Protein AF-A0A1T8SJC1-F1 (afdb_monomer)

Organism: NCBI:txid1962118

Foldseek 3Di:
DKDKDKDKDKDWDQPVPDDVVVVVVVLVVVVVVVQVVQVVVVWGWDDKDFPFFDDLVVDDPCCCVPPVVHRSVRTTITMMMTMIIHDPDPPDD

Solvent-accessible surface area (backbone atoms only — not comparable to full-atom values): 5473 Å² total; per-residue (Å²): 129,76,53,72,47,82,47,74,51,72,48,78,38,51,60,92,80,63,49,78,68,53,52,57,50,47,57,50,52,52,51,52,49,50,43,50,57,22,47,76,72,70,27,43,63,77,43,76,43,82,71,47,70,52,65,48,85,77,55,56,72,62,50,24,66,72,72,65,70,45,67,49,82,55,34,46,32,41,29,36,41,33,35,22,35,36,81,87,74,77,76,85,127

Mean predicted aligned error: 5.64 Å

Secondary structure (DSSP, 8-state):
---EEEEEEEEEEETTT--HHHHHHHHHHHHHHHHHHHHHTT-EEEEEEEEEEEPGGGS-HHHIIIIISS-GGGEEEEEEEEEEE--------

Radius of gyration: 16.54 Å; Cα contacts (8 Å, |Δi|>4): 128; chains: 1; bounding box: 38×24×53 Å

Structure (mmCIF, N/CA/C/O backbone):
data_AF-A0A1T8SJC1-F1
#
_entry.id   AF-A0A1T8SJC1-F1
#
loop_
_atom_site.group_PDB
_atom_site.id
_atom_site.type_symbol
_atom_site.label_atom_id
_atom_site.label_alt_id
_atom_site.label_comp_id
_atom_site.label_asym_id
_atom_site.label_entity_id
_atom_site.label_seq_id
_atom_site.pdbx_PDB_ins_code
_atom_site.Cartn_x
_atom_site.Cartn_y
_atom_site.Cartn_z
_atom_site.occupancy
_atom_site.B_iso_or_equiv
_atom_site.auth_seq_id
_atom_site.auth_comp_id
_atom_site.auth_asym_id
_atom_site.auth_atom_id
_atom_site.pdbx_PDB_model_num
ATOM 1 N N . MET A 1 1 ? 23.211 -0.281 -19.314 1.00 56.41 1 MET A N 1
ATOM 2 C CA . MET A 1 1 ? 22.701 -0.932 -18.088 1.00 56.41 1 MET A CA 1
ATOM 3 C C . MET A 1 1 ? 21.190 -0.979 -18.192 1.00 56.41 1 MET A C 1
ATOM 5 O O . MET A 1 1 ? 20.620 0.023 -18.610 1.00 56.41 1 MET A O 1
ATOM 9 N N . ALA A 1 2 ? 20.561 -2.119 -17.896 1.00 72.62 2 ALA A N 1
ATOM 10 C CA . ALA A 1 2 ? 19.108 -2.165 -17.760 1.00 72.62 2 ALA A CA 1
ATOM 11 C C . ALA A 1 2 ? 18.730 -1.269 -16.574 1.00 72.62 2 ALA A C 1
ATOM 13 O O . ALA A 1 2 ? 19.303 -1.410 -15.495 1.00 72.62 2 ALA A O 1
ATOM 14 N N . TYR A 1 3 ? 17.876 -0.277 -16.811 1.00 86.69 3 TYR A N 1
ATOM 15 C CA . TYR A 1 3 ? 17.397 0.596 -15.746 1.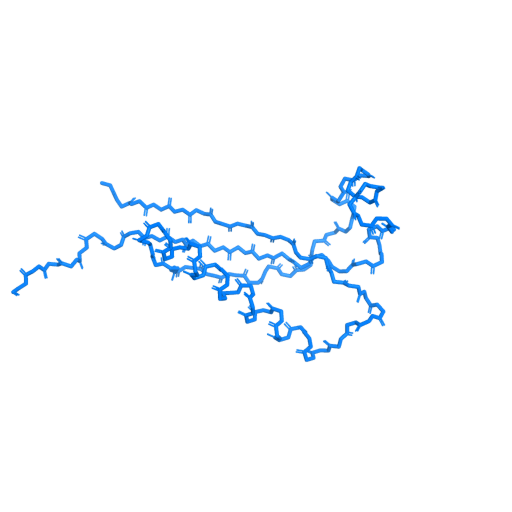00 86.69 3 TYR A CA 1
ATOM 16 C C . TYR A 1 3 ? 16.273 -0.127 -15.008 1.00 86.69 3 TYR A C 1
ATOM 18 O O . TYR A 1 3 ? 15.331 -0.595 -15.651 1.00 86.69 3 TYR A O 1
ATOM 26 N N . THR A 1 4 ? 16.407 -0.226 -13.688 1.00 92.75 4 THR A N 1
ATOM 27 C CA . THR A 1 4 ? 15.445 -0.866 -12.790 1.00 92.75 4 THR A CA 1
ATOM 28 C C . THR A 1 4 ? 15.016 0.143 -11.7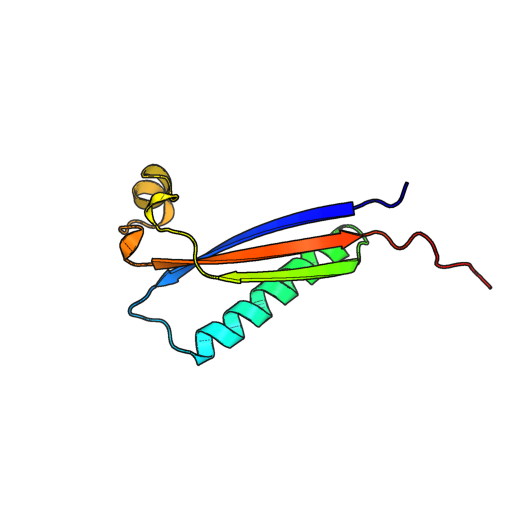38 1.00 92.75 4 THR A C 1
ATOM 30 O O . THR A 1 4 ? 15.858 0.861 -11.192 1.00 92.75 4 THR A O 1
ATOM 33 N N . ARG A 1 5 ? 13.718 0.178 -11.448 1.00 95.00 5 ARG A N 1
ATOM 34 C CA . ARG A 1 5 ? 13.109 1.020 -10.424 1.00 95.00 5 ARG A CA 1
ATOM 35 C C . ARG A 1 5 ? 12.288 0.156 -9.475 1.00 95.00 5 ARG A C 1
ATOM 37 O O . ARG A 1 5 ? 11.362 -0.531 -9.900 1.00 95.00 5 ARG A O 1
ATOM 44 N N . GLU A 1 6 ? 12.624 0.223 -8.194 1.00 96.94 6 GLU A N 1
ATOM 45 C CA . GLU A 1 6 ? 11.822 -0.355 -7.117 1.00 96.94 6 GLU A CA 1
ATOM 46 C C . GLU A 1 6 ? 10.766 0.656 -6.665 1.00 96.94 6 GLU A C 1
ATOM 48 O O . GLU A 1 6 ? 11.030 1.857 -6.547 1.00 96.94 6 GLU A O 1
ATOM 53 N N . MET A 1 7 ? 9.558 0.167 -6.418 1.00 97.38 7 MET A N 1
ATOM 54 C CA . MET A 1 7 ? 8.416 0.957 -5.980 1.00 97.38 7 MET A CA 1
ATOM 55 C C . MET A 1 7 ? 7.799 0.304 -4.749 1.00 97.38 7 MET A C 1
ATOM 57 O O . MET A 1 7 ? 7.678 -0.920 -4.661 1.00 97.38 7 MET A O 1
ATOM 61 N N . LYS A 1 8 ? 7.388 1.137 -3.796 1.00 96.62 8 LYS A N 1
ATOM 62 C CA . LYS A 1 8 ? 6.730 0.720 -2.560 1.00 96.62 8 LYS A CA 1
ATOM 63 C C . LYS A 1 8 ? 5.626 1.708 -2.230 1.00 96.62 8 LYS A C 1
ATOM 65 O O . LYS A 1 8 ? 5.839 2.916 -2.306 1.00 96.62 8 LYS A O 1
ATOM 70 N N . THR A 1 9 ? 4.475 1.195 -1.814 1.00 95.38 9 THR A N 1
ATOM 71 C CA . THR A 1 9 ? 3.413 2.016 -1.235 1.00 95.38 9 THR A CA 1
ATOM 72 C C . THR A 1 9 ? 2.753 1.307 -0.063 1.00 95.38 9 THR A C 1
ATOM 74 O O . THR A 1 9 ? 2.812 0.081 0.057 1.00 95.38 9 THR A O 1
ATOM 77 N N . VAL A 1 10 ? 2.131 2.097 0.803 1.00 94.25 10 VAL A N 1
ATOM 78 C CA . VAL A 1 10 ? 1.317 1.621 1.917 1.00 94.25 10 VAL A CA 1
ATOM 79 C C . VAL A 1 10 ? -0.001 2.375 1.872 1.00 94.25 10 VAL A C 1
ATOM 81 O O . VAL A 1 10 ? -0.006 3.607 1.860 1.00 94.25 10 VAL A O 1
ATOM 84 N N . VAL A 1 11 ? -1.109 1.640 1.844 1.00 93.50 11 VAL A N 1
ATOM 85 C CA . VAL A 1 11 ? -2.455 2.211 1.790 1.00 93.50 11 VAL A CA 1
ATOM 86 C C . VAL A 1 11 ? -3.166 1.967 3.124 1.00 93.50 11 VAL A C 1
ATOM 88 O O . VAL A 1 11 ? -3.360 0.808 3.498 1.00 93.50 11 VAL A O 1
ATOM 91 N N . PRO A 1 12 ? -3.561 3.025 3.855 1.00 93.38 12 PRO A N 1
ATOM 92 C CA . PRO A 1 12 ? -4.375 2.882 5.054 1.00 93.38 12 PRO A CA 1
ATOM 93 C C . PRO A 1 12 ? -5.835 2.603 4.674 1.00 93.38 12 PRO A C 1
ATOM 95 O O . PRO A 1 12 ? -6.461 3.382 3.955 1.00 93.38 12 PRO A O 1
ATOM 98 N N . VAL A 1 13 ? -6.392 1.510 5.191 1.00 92.75 13 VAL A N 1
ATOM 99 C CA . VAL A 1 13 ? -7.774 1.073 4.948 1.00 92.75 13 VAL A CA 1
ATOM 100 C C . VAL A 1 13 ? -8.528 1.042 6.270 1.00 92.75 13 VAL A C 1
ATOM 102 O O . VAL A 1 13 ? -8.127 0.327 7.184 1.00 92.75 13 VAL A O 1
ATOM 105 N N . LEU A 1 14 ? -9.618 1.802 6.391 1.00 92.31 14 LEU A N 1
ATOM 106 C CA . LEU A 1 14 ? -10.427 1.826 7.614 1.00 92.31 14 LEU A CA 1
ATOM 107 C C . LEU A 1 14 ? -11.065 0.459 7.866 1.00 92.31 14 LEU A C 1
ATOM 109 O O . LEU A 1 14 ? -11.877 -0.009 7.068 1.00 92.31 14 LEU A O 1
ATOM 113 N N . ILE A 1 15 ? -10.739 -0.154 9.005 1.00 91.31 15 ILE A N 1
ATOM 114 C CA . ILE A 1 15 ? -11.181 -1.517 9.342 1.00 91.31 15 ILE A CA 1
ATOM 115 C C . ILE A 1 15 ? -12.712 -1.604 9.407 1.00 91.31 15 ILE A C 1
ATOM 117 O O . ILE A 1 15 ? -13.298 -2.604 9.006 1.00 91.31 15 ILE A O 1
ATOM 121 N N . THR A 1 16 ? -13.369 -0.550 9.893 1.00 92.00 16 THR A N 1
ATOM 122 C CA . THR A 1 16 ? -14.820 -0.525 10.128 1.00 92.00 16 THR A CA 1
ATOM 123 C C . THR A 1 16 ? -15.659 -0.298 8.874 1.00 92.00 16 THR A C 1
ATOM 125 O O . THR A 1 16 ? -16.860 -0.546 8.906 1.00 92.00 16 THR A O 1
ATOM 128 N N . GLU A 1 17 ? -15.060 0.221 7.802 1.00 89.75 17 GLU A N 1
ATOM 129 C CA . GLU A 1 17 ? -15.780 0.674 6.600 1.00 89.75 17 GLU A CA 1
ATOM 130 C C . GLU A 1 17 ? -15.477 -0.191 5.369 1.00 89.75 17 GLU A C 1
ATOM 132 O O . GLU A 1 17 ? -16.153 -0.077 4.353 1.00 89.75 17 GLU A O 1
ATOM 137 N N . HIS A 1 18 ? -14.481 -1.068 5.463 1.00 88.44 18 HIS A N 1
ATOM 138 C CA . HIS A 1 18 ? -13.998 -1.885 4.361 1.00 88.44 18 HIS A CA 1
ATOM 139 C C . HIS A 1 18 ? -14.737 -3.225 4.238 1.00 88.44 18 HIS A C 1
ATOM 141 O O . HIS A 1 18 ? -14.907 -3.958 5.219 1.00 88.44 18 HIS A O 1
ATOM 147 N N . THR A 1 19 ? -15.051 -3.613 3.002 1.00 91.50 19 THR A N 1
ATOM 148 C CA . THR A 1 19 ? -15.573 -4.937 2.640 1.00 91.50 19 THR A CA 1
ATOM 149 C C . THR A 1 19 ? -14.560 -5.753 1.825 1.00 91.50 19 THR A C 1
ATOM 151 O O . THR A 1 19 ? -13.695 -5.178 1.172 1.00 91.50 19 THR A O 1
ATOM 154 N N . PRO A 1 20 ? -14.683 -7.094 1.759 1.00 88.19 20 PRO A N 1
ATOM 155 C CA . PRO A 1 20 ? -13.815 -7.915 0.907 1.00 88.19 20 PRO A CA 1
ATOM 156 C C . PRO A 1 20 ? -13.809 -7.529 -0.587 1.00 88.19 20 PRO A C 1
ATOM 158 O O . PRO A 1 20 ? -12.828 -7.775 -1.277 1.00 88.19 20 PRO A O 1
ATOM 161 N N . ALA A 1 21 ? -14.882 -6.916 -1.100 1.00 91.69 21 ALA A N 1
ATOM 162 C CA . ALA A 1 21 ? -14.923 -6.428 -2.482 1.00 91.69 21 ALA A CA 1
ATOM 163 C C . ALA A 1 21 ? -14.082 -5.149 -2.677 1.00 91.69 21 ALA A C 1
ATOM 165 O O . ALA A 1 21 ? -13.501 -4.931 -3.746 1.00 91.69 21 ALA A O 1
ATOM 166 N N . ASP A 1 22 ? -13.982 -4.315 -1.638 1.00 93.38 22 ASP A N 1
ATOM 167 C CA . ASP A 1 22 ? -13.106 -3.141 -1.642 1.00 93.38 22 ASP A CA 1
ATOM 168 C C . ASP A 1 22 ? -11.634 -3.566 -1.646 1.00 93.38 22 ASP A C 1
ATOM 170 O O . ASP A 1 22 ? -10.811 -2.912 -2.280 1.00 93.38 22 ASP A O 1
ATOM 174 N N . ASP A 1 23 ? -11.319 -4.691 -1.002 1.00 91.19 23 ASP A N 1
ATOM 175 C CA . ASP A 1 23 ? -9.998 -5.325 -0.993 1.00 91.19 23 ASP A CA 1
ATOM 176 C C . ASP A 1 23 ? -9.521 -5.678 -2.411 1.00 91.19 23 ASP A C 1
ATOM 178 O O . ASP A 1 23 ? -8.434 -5.281 -2.837 1.00 91.19 23 ASP A O 1
ATOM 182 N N . GLU A 1 24 ? -10.357 -6.376 -3.182 1.00 93.19 24 GLU A N 1
ATOM 183 C CA . GLU A 1 24 ? -10.045 -6.733 -4.572 1.00 93.19 24 GLU A CA 1
ATOM 184 C C . GLU A 1 24 ? -9.870 -5.483 -5.447 1.00 93.19 24 GLU A C 1
ATOM 186 O O . GLU A 1 24 ? -8.935 -5.392 -6.251 1.00 93.19 24 GLU A O 1
ATOM 191 N N . THR A 1 25 ? -10.737 -4.487 -5.244 1.00 95.56 25 THR A N 1
ATOM 192 C CA . THR A 1 25 ? -10.676 -3.203 -5.954 1.00 95.56 25 THR A CA 1
ATOM 193 C C . THR A 1 25 ? -9.397 -2.441 -5.615 1.00 95.56 25 THR A C 1
ATOM 195 O O . THR A 1 25 ? -8.752 -1.888 -6.507 1.00 95.56 25 THR A O 1
ATOM 198 N N . LEU A 1 26 ? -8.994 -2.437 -4.344 1.00 95.50 26 LEU A N 1
ATOM 199 C CA . LEU A 1 26 ? -7.759 -1.820 -3.879 1.00 95.50 26 LEU A CA 1
ATOM 200 C C . LEU A 1 26 ? -6.547 -2.458 -4.559 1.00 95.50 26 LEU A C 1
ATOM 202 O O . LEU A 1 26 ? -5.726 -1.740 -5.127 1.00 95.50 26 LEU A O 1
ATOM 206 N N . VAL A 1 27 ? -6.445 -3.790 -4.550 1.00 96.44 27 VAL A N 1
ATOM 207 C CA . VAL A 1 27 ? -5.330 -4.506 -5.194 1.00 96.44 27 VAL A CA 1
ATOM 208 C C . VAL A 1 27 ? -5.240 -4.141 -6.679 1.00 96.44 27 VAL A C 1
ATOM 210 O O . VAL A 1 27 ? -4.146 -3.862 -7.179 1.00 96.44 27 VAL A O 1
ATOM 213 N N . TRP A 1 28 ? -6.379 -4.093 -7.376 1.00 97.06 28 TRP A N 1
ATOM 214 C CA . TRP A 1 28 ? -6.430 -3.695 -8.783 1.00 97.06 28 TRP A CA 1
ATOM 215 C C . TRP A 1 28 ? -5.973 -2.243 -8.999 1.00 97.06 28 TRP A C 1
ATOM 217 O O . TRP A 1 28 ? -5.096 -2.003 -9.831 1.00 97.06 28 TRP A O 1
ATOM 227 N N . LEU A 1 29 ? -6.496 -1.290 -8.219 1.00 97.75 29 LEU A N 1
ATOM 228 C CA . LEU A 1 29 ? -6.144 0.132 -8.322 1.00 97.75 29 LEU A CA 1
ATOM 229 C C . LEU A 1 29 ? -4.659 0.388 -8.053 1.00 97.75 29 LEU A C 1
ATOM 231 O O . LEU A 1 29 ? -4.031 1.183 -8.756 1.00 97.75 29 LEU A O 1
ATOM 235 N N . VAL A 1 30 ? -4.076 -0.267 -7.044 1.00 97.81 30 VAL A N 1
ATOM 236 C CA . VAL A 1 30 ? -2.658 -0.058 -6.728 1.00 97.81 30 VAL A CA 1
ATOM 237 C C . VAL A 1 30 ? -1.777 -0.654 -7.821 1.00 97.81 30 VAL A C 1
ATOM 239 O O . VAL A 1 30 ? -0.828 0.004 -8.246 1.00 97.81 30 VAL A O 1
ATOM 242 N N . ARG A 1 31 ? -2.115 -1.837 -8.346 1.00 98.00 31 ARG A N 1
ATOM 243 C CA . ARG A 1 31 ? -1.391 -2.400 -9.490 1.00 98.00 31 ARG A CA 1
ATOM 244 C C . ARG A 1 31 ? -1.452 -1.472 -10.705 1.00 98.00 31 ARG A C 1
ATOM 246 O O . ARG A 1 31 ? -0.414 -1.186 -11.294 1.00 98.00 31 ARG A O 1
ATOM 253 N N . GLU A 1 32 ? -2.635 -0.959 -11.040 1.00 98.12 32 GLU A N 1
ATOM 254 C CA . GLU A 1 32 ? -2.813 -0.016 -12.151 1.00 98.12 32 GLU A CA 1
ATOM 255 C C . GLU A 1 32 ? -1.979 1.263 -11.943 1.00 98.12 32 GLU A C 1
ATOM 257 O O . GLU A 1 32 ? -1.369 1.784 -12.877 1.00 98.12 32 GLU A O 1
ATOM 262 N N . SER A 1 33 ? -1.899 1.754 -10.703 1.00 97.81 33 SER A N 1
ATOM 263 C CA . SER A 1 33 ? -1.052 2.894 -10.338 1.00 97.81 33 SER A CA 1
ATOM 264 C C . SER A 1 33 ? 0.437 2.609 -10.575 1.00 97.81 33 SER A C 1
ATOM 266 O O . SER A 1 33 ? 1.127 3.426 -11.180 1.00 97.81 33 SER A O 1
ATOM 268 N N . PHE A 1 34 ? 0.928 1.427 -10.184 1.00 98.12 34 PHE A N 1
ATOM 269 C CA . PHE A 1 34 ? 2.320 1.018 -10.416 1.00 98.12 34 PHE A CA 1
ATOM 270 C C . PHE A 1 34 ? 2.636 0.887 -11.907 1.00 98.12 34 PHE A C 1
ATOM 272 O O . PHE A 1 34 ? 3.708 1.295 -12.354 1.00 98.12 34 PHE A O 1
ATOM 279 N N . GLU A 1 35 ? 1.705 0.342 -12.689 1.00 97.94 35 GLU A N 1
ATOM 280 C CA . GLU A 1 35 ? 1.843 0.234 -14.143 1.00 97.94 35 GLU A CA 1
ATOM 281 C C . GLU A 1 35 ? 1.904 1.621 -14.802 1.00 97.94 35 GLU A C 1
ATOM 283 O O . GLU A 1 35 ? 2.757 1.853 -15.661 1.00 97.94 35 GLU A O 1
ATOM 288 N N . ARG A 1 36 ? 1.063 2.570 -14.369 1.00 97.94 36 ARG A N 1
ATOM 289 C CA . ARG A 1 36 ? 1.090 3.961 -14.858 1.00 97.94 36 ARG A CA 1
ATOM 290 C C . ARG A 1 36 ? 2.372 4.695 -14.479 1.00 97.94 36 ARG A C 1
ATOM 292 O O . ARG A 1 36 ? 2.950 5.371 -15.327 1.00 97.94 36 ARG A O 1
ATOM 299 N N . GLU A 1 37 ? 2.815 4.550 -13.235 1.00 97.00 37 GLU A N 1
ATOM 300 C CA . GLU A 1 37 ? 4.055 5.147 -12.737 1.00 97.00 37 GLU A CA 1
ATOM 301 C C . GLU A 1 37 ? 5.268 4.624 -13.526 1.00 97.00 37 GLU A C 1
ATOM 303 O O . GLU A 1 37 ? 6.080 5.408 -14.017 1.00 97.00 37 GLU A O 1
ATOM 308 N N . ALA A 1 38 ? 5.343 3.306 -13.749 1.00 96.44 38 ALA A N 1
ATOM 309 C CA . ALA A 1 38 ? 6.370 2.692 -14.588 1.00 96.44 38 ALA A CA 1
ATOM 310 C C . ALA A 1 38 ? 6.311 3.199 -16.040 1.00 96.44 38 ALA A C 1
ATOM 312 O O . ALA A 1 38 ? 7.342 3.555 -16.620 1.00 96.44 38 ALA A O 1
ATOM 313 N N . ALA A 1 39 ? 5.112 3.272 -16.627 1.00 95.69 39 ALA A N 1
ATOM 314 C CA . ALA A 1 39 ? 4.919 3.748 -17.994 1.00 95.69 39 ALA A CA 1
ATOM 315 C C . ALA A 1 39 ? 5.351 5.214 -18.170 1.00 95.69 39 ALA A C 1
ATOM 317 O O . ALA A 1 39 ? 5.915 5.555 -19.213 1.00 95.69 39 ALA A O 1
ATOM 318 N N . GLY A 1 40 ? 5.157 6.055 -17.147 1.00 95.19 40 GLY A N 1
ATOM 319 C CA . GLY A 1 40 ? 5.628 7.443 -17.117 1.00 95.19 40 GLY A CA 1
ATOM 320 C C . GLY A 1 40 ? 7.14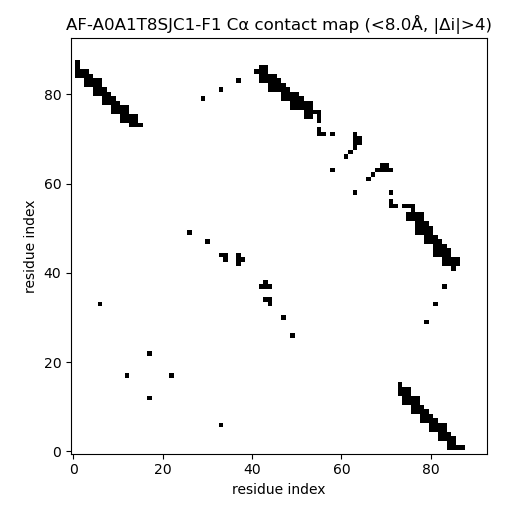4 7.588 -17.295 1.00 95.19 40 GLY A C 1
ATOM 321 O O . GLY A 1 40 ? 7.607 8.601 -17.814 1.00 95.19 40 GLY A O 1
ATOM 322 N N . GLU A 1 41 ? 7.917 6.554 -16.951 1.00 93.50 41 GLU A N 1
ATOM 323 C CA . GLU A 1 41 ? 9.377 6.504 -17.114 1.00 93.50 41 GLU A CA 1
ATOM 324 C C . GLU A 1 41 ? 9.852 5.606 -18.271 1.00 93.50 41 GLU A C 1
ATOM 326 O O . GLU A 1 41 ? 11.050 5.309 -18.411 1.00 93.50 41 GLU A O 1
ATOM 331 N N . HIS A 1 42 ? 8.924 5.175 -19.130 1.00 93.75 42 HIS A N 1
ATOM 332 C CA . HIS A 1 42 ? 9.178 4.192 -20.185 1.00 93.75 42 HIS A CA 1
ATOM 333 C C . HIS A 1 42 ? 9.752 2.875 -19.634 1.00 93.75 42 HIS A C 1
ATOM 335 O O . HIS A 1 42 ? 10.708 2.312 -20.184 1.00 93.75 42 HIS A O 1
ATOM 341 N N . LEU A 1 43 ? 9.188 2.406 -18.520 1.00 95.25 43 LEU A N 1
ATOM 342 C CA . LEU A 1 43 ? 9.460 1.104 -17.921 1.00 95.25 43 LEU A CA 1
ATOM 343 C C . LEU A 1 43 ? 8.236 0.202 -18.010 1.00 95.25 43 LEU A C 1
ATOM 345 O O . LEU A 1 43 ? 7.112 0.644 -18.244 1.00 95.25 43 LEU A O 1
ATOM 349 N N . THR A 1 44 ? 8.466 -1.086 -17.796 1.00 95.81 44 THR A N 1
ATOM 350 C CA . THR A 1 44 ? 7.412 -2.088 -17.665 1.00 95.81 44 THR A CA 1
ATOM 351 C C . THR A 1 44 ? 7.483 -2.691 -16.274 1.00 95.81 44 THR A C 1
ATOM 353 O O . THR A 1 44 ? 8.567 -3.063 -15.823 1.00 95.81 44 THR A O 1
ATOM 356 N N . LEU A 1 45 ? 6.339 -2.785 -15.594 1.00 96.69 45 LEU A N 1
ATOM 357 C CA . LEU A 1 45 ? 6.230 -3.491 -14.321 1.00 96.69 45 LEU A CA 1
ATOM 358 C C . LEU A 1 45 ? 6.483 -4.986 -14.558 1.00 96.69 45 LEU A C 1
ATOM 360 O O . LEU A 1 45 ? 5.735 -5.638 -15.284 1.00 96.69 45 LEU A O 1
ATOM 364 N N . THR A 1 46 ? 7.553 -5.518 -13.976 1.00 96.12 46 THR A N 1
ATOM 365 C CA . THR A 1 46 ? 7.976 -6.916 -14.150 1.00 96.12 46 THR A CA 1
ATOM 366 C C . THR A 1 46 ? 7.734 -7.770 -12.918 1.00 96.12 46 THR A C 1
ATOM 368 O O . THR A 1 46 ? 7.538 -8.974 -13.047 1.00 96.12 46 THR A O 1
ATOM 371 N N . GLU A 1 47 ? 7.716 -7.162 -11.734 1.00 96.94 47 GLU A N 1
ATOM 372 C CA . GLU A 1 47 ? 7.390 -7.839 -10.480 1.00 96.94 47 GLU A CA 1
ATOM 373 C C . GLU A 1 47 ? 6.356 -7.022 -9.717 1.00 96.94 47 GLU A C 1
ATOM 375 O O . GLU A 1 47 ? 6.380 -5.790 -9.742 1.00 96.94 47 GLU A O 1
ATOM 380 N N . TRP A 1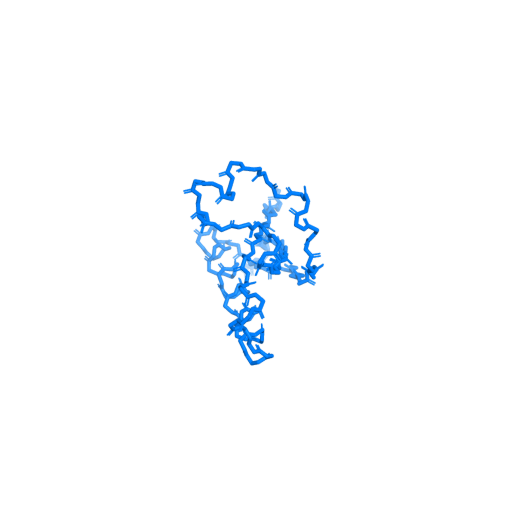 48 ? 5.451 -7.716 -9.036 1.00 97.31 48 TRP A N 1
ATOM 381 C CA . TRP A 1 48 ? 4.378 -7.124 -8.251 1.00 97.31 48 TRP A CA 1
ATOM 382 C C . TRP A 1 48 ? 4.061 -8.026 -7.064 1.00 97.31 48 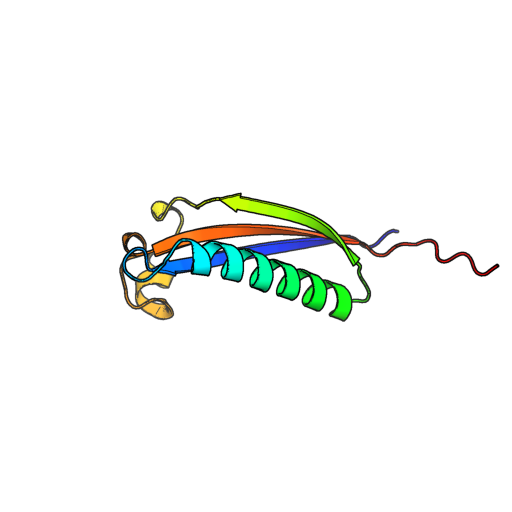TRP A C 1
ATOM 384 O O . TRP A 1 48 ? 3.940 -9.243 -7.230 1.00 97.31 48 TRP A O 1
ATOM 394 N N . CYS A 1 49 ? 3.901 -7.430 -5.886 1.00 97.31 49 CYS A N 1
ATOM 395 C CA . CYS A 1 49 ? 3.571 -8.151 -4.670 1.00 97.31 49 CYS A CA 1
ATOM 396 C C . CYS A 1 49 ? 2.589 -7.352 -3.805 1.00 97.31 49 CYS A C 1
ATOM 398 O O . CYS A 1 49 ? 2.865 -6.216 -3.416 1.00 97.31 49 CYS A O 1
ATOM 400 N N . ASP A 1 50 ? 1.469 -7.987 -3.459 1.00 96.56 50 ASP A N 1
ATOM 401 C CA . ASP A 1 50 ? 0.678 -7.620 -2.286 1.00 96.56 50 ASP A CA 1
ATOM 402 C C . ASP A 1 50 ? 1.326 -8.284 -1.067 1.00 96.56 50 ASP A C 1
ATOM 404 O O . ASP A 1 50 ? 1.280 -9.504 -0.906 1.00 96.56 50 ASP A O 1
ATOM 408 N N . CYS A 1 51 ? 1.991 -7.475 -0.245 1.00 94.75 51 CYS A N 1
ATOM 409 C CA . CYS A 1 51 ? 2.796 -7.942 0.879 1.00 94.75 51 CYS A CA 1
ATOM 410 C C . CYS A 1 51 ? 1.976 -8.161 2.156 1.00 94.75 51 CYS A C 1
ATOM 412 O O . CYS A 1 51 ? 2.548 -8.521 3.185 1.00 94.75 51 CYS A O 1
ATOM 414 N N . GLY A 1 52 ? 0.660 -7.949 2.109 1.00 92.69 52 GLY A N 1
ATOM 415 C CA . GLY A 1 52 ? -0.182 -8.036 3.290 1.00 92.69 52 GLY A CA 1
ATOM 416 C C . GLY A 1 52 ? -0.168 -6.760 4.124 1.00 92.69 52 GLY A C 1
ATOM 417 O O . GLY A 1 52 ? 0.096 -5.662 3.628 1.00 92.69 52 GLY A O 1
ATOM 418 N N . ASP A 1 53 ? -0.501 -6.911 5.401 1.00 93.38 53 ASP A N 1
ATOM 419 C CA . ASP A 1 53 ? -0.694 -5.788 6.312 1.00 93.38 53 ASP A CA 1
ATOM 420 C C . ASP A 1 53 ? 0.580 -5.519 7.119 1.00 93.38 53 ASP A C 1
ATOM 422 O O . ASP A 1 53 ? 1.200 -6.445 7.643 1.00 93.38 53 ASP A O 1
ATOM 426 N N . LEU A 1 54 ? 0.956 -4.247 7.236 1.00 92.12 54 LEU A N 1
ATOM 427 C CA . LEU A 1 54 ? 1.988 -3.786 8.160 1.00 92.12 54 LEU A CA 1
ATOM 428 C C . LEU A 1 54 ? 1.430 -3.649 9.576 1.00 92.12 54 LEU A C 1
ATOM 430 O O . LEU A 1 54 ? 0.248 -3.342 9.764 1.00 92.12 54 LEU A O 1
ATOM 434 N N . ASP A 1 55 ? 2.306 -3.822 10.565 1.00 89.00 55 ASP A N 1
ATOM 435 C CA . ASP A 1 55 ? 1.974 -3.546 11.959 1.00 89.00 55 ASP A CA 1
ATOM 436 C C . ASP A 1 55 ? 1.711 -2.034 12.129 1.00 89.00 55 ASP A C 1
ATOM 438 O O . ASP A 1 55 ? 2.578 -1.220 11.792 1.00 89.00 55 ASP A O 1
ATOM 442 N N . PRO A 1 56 ? 0.544 -1.620 12.663 1.00 87.06 56 PRO A N 1
ATOM 443 C CA . PRO A 1 56 ? 0.269 -0.220 12.976 1.00 87.06 56 PRO A CA 1
ATOM 444 C C . PRO A 1 56 ? 1.338 0.447 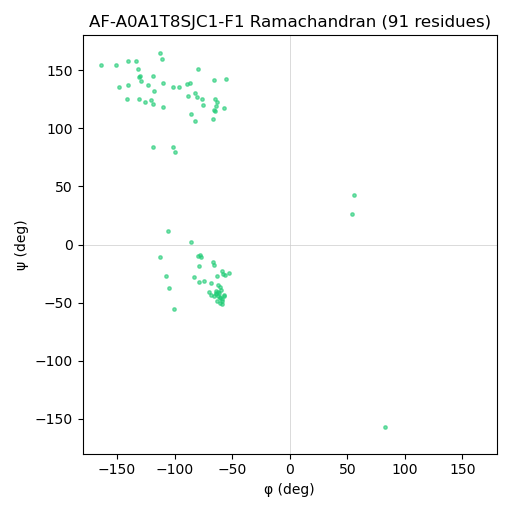13.857 1.00 87.06 56 PRO A C 1
ATOM 446 O O . PRO A 1 56 ? 1.493 1.665 13.792 1.00 87.06 56 PRO A O 1
ATOM 449 N N . ALA A 1 57 ? 2.095 -0.314 14.657 1.00 88.38 57 ALA A N 1
ATOM 450 C CA . ALA A 1 57 ? 3.198 0.206 15.468 1.00 88.38 57 ALA A CA 1
ATOM 451 C C . ALA A 1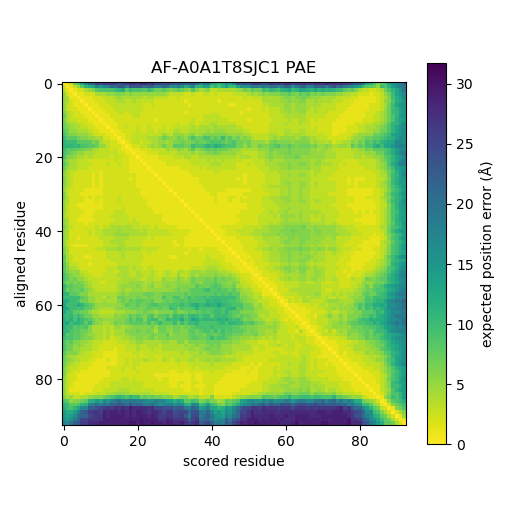 57 ? 4.377 0.751 14.635 1.00 88.38 57 ALA A C 1
ATOM 453 O O . ALA A 1 57 ? 5.193 1.515 15.154 1.00 88.38 57 ALA A O 1
ATOM 454 N N . GLU A 1 58 ? 4.471 0.391 13.352 1.00 85.50 58 GLU A N 1
ATOM 455 C CA . GLU A 1 58 ? 5.470 0.927 12.419 1.00 85.50 58 GLU A CA 1
ATOM 456 C C . GLU A 1 58 ? 5.090 2.316 11.876 1.00 85.50 58 GLU A C 1
ATOM 458 O O . GLU A 1 58 ? 5.904 2.995 11.241 1.00 85.50 58 GLU A O 1
ATOM 463 N N . VAL A 1 59 ? 3.862 2.773 12.129 1.00 82.06 59 VAL A N 1
ATOM 464 C CA . VAL A 1 59 ? 3.366 4.076 11.685 1.00 82.06 59 VAL A CA 1
ATOM 465 C C . VAL A 1 59 ? 3.835 5.157 12.649 1.00 82.06 59 VAL A C 1
ATOM 467 O O . VAL A 1 59 ? 3.670 5.067 13.864 1.00 82.06 59 VAL A O 1
ATOM 470 N N . SER A 1 60 ? 4.405 6.234 12.106 1.00 83.69 60 SER A N 1
ATOM 471 C CA . SER A 1 60 ? 4.883 7.327 12.948 1.00 83.69 60 SER A CA 1
ATOM 472 C C . SER A 1 60 ? 3.716 8.042 13.662 1.00 83.69 60 SER A C 1
ATOM 474 O O . SER A 1 60 ? 2.696 8.329 13.026 1.00 83.69 60 SER A O 1
ATOM 476 N N . PRO A 1 61 ? 3.872 8.456 14.937 1.00 82.81 61 PRO A N 1
ATOM 477 C CA . PRO A 1 61 ? 2.847 9.235 15.646 1.00 82.81 61 PRO A CA 1
ATOM 478 C C . PRO A 1 61 ? 2.501 10.569 14.966 1.00 82.81 61 PRO A C 1
ATOM 480 O O . PRO A 1 61 ? 1.433 11.140 15.187 1.00 82.81 61 PRO A O 1
ATOM 483 N N . GLN A 1 62 ? 3.414 11.101 14.145 1.00 85.81 62 GLN A N 1
ATOM 484 C CA . GLN A 1 62 ? 3.164 12.301 13.354 1.00 85.81 62 GLN A CA 1
ATOM 485 C C . GLN A 1 62 ? 2.117 12.031 12.265 1.00 85.81 62 GLN A C 1
ATOM 487 O O . GLN A 1 62 ? 1.190 12.824 12.101 1.00 85.81 62 GLN A O 1
ATOM 492 N N . THR A 1 63 ? 2.209 10.891 11.575 1.00 83.12 63 THR A N 1
ATOM 493 C CA . THR A 1 63 ? 1.246 10.473 10.545 1.00 83.12 63 THR A CA 1
ATOM 494 C C . THR A 1 63 ? -0.177 10.400 11.105 1.00 83.12 63 THR A C 1
ATOM 496 O O . THR A 1 63 ? -1.104 10.932 10.489 1.00 83.12 63 THR A O 1
ATOM 499 N N . GLU A 1 64 ? -0.351 9.829 12.299 1.00 82.38 64 GLU A N 1
ATOM 500 C CA . GLU A 1 64 ? -1.651 9.757 12.985 1.00 82.38 64 GLU A CA 1
ATOM 501 C C . GLU A 1 64 ? -2.247 11.149 13.234 1.00 82.38 64 GLU A C 1
ATOM 503 O O . GLU A 1 64 ? -3.410 11.422 12.927 1.00 82.38 64 GLU A O 1
ATOM 508 N N . ARG A 1 65 ? -1.434 12.063 13.778 1.00 82.38 65 ARG A N 1
ATOM 509 C CA . ARG A 1 65 ? -1.889 13.387 14.225 1.00 82.38 65 ARG A CA 1
ATOM 510 C C . ARG A 1 65 ? -2.060 14.383 13.098 1.00 82.38 65 ARG A C 1
ATOM 512 O O . ARG A 1 65 ? -2.884 15.289 13.216 1.00 82.38 65 ARG A O 1
ATOM 519 N N . GLU A 1 66 ? -1.260 14.290 12.045 1.00 87.62 66 GLU A N 1
ATOM 520 C CA . GLU A 1 66 ? -1.174 15.328 11.016 1.00 87.62 66 GLU A CA 1
ATOM 521 C C . GLU A 1 66 ? -1.888 14.941 9.730 1.00 87.62 66 GLU A C 1
ATOM 523 O O . GLU A 1 66 ? -2.559 15.798 9.157 1.00 87.62 66 GLU A O 1
ATOM 528 N N . VAL A 1 67 ? -1.815 13.669 9.334 1.00 85.50 67 VAL A N 1
ATOM 529 C CA . VAL A 1 67 ? -2.362 13.187 8.060 1.00 85.50 67 VAL A CA 1
ATOM 530 C C . VAL A 1 67 ? -3.711 12.509 8.272 1.00 85.50 67 VAL A C 1
ATOM 532 O O . VAL A 1 67 ? -4.702 12.927 7.681 1.00 85.50 67 VAL A O 1
ATOM 535 N N . LEU A 1 68 ? -3.768 11.496 9.140 1.00 85.81 68 LEU A N 1
ATOM 536 C CA . LEU A 1 68 ? -4.968 10.666 9.289 1.00 85.81 68 LEU A CA 1
ATOM 537 C C . LEU A 1 68 ? -6.023 11.265 10.219 1.00 85.81 68 LEU A C 1
ATOM 539 O O . LEU A 1 68 ? -7.210 10.991 10.057 1.00 85.81 68 LEU A O 1
ATOM 543 N N . LYS A 1 69 ? 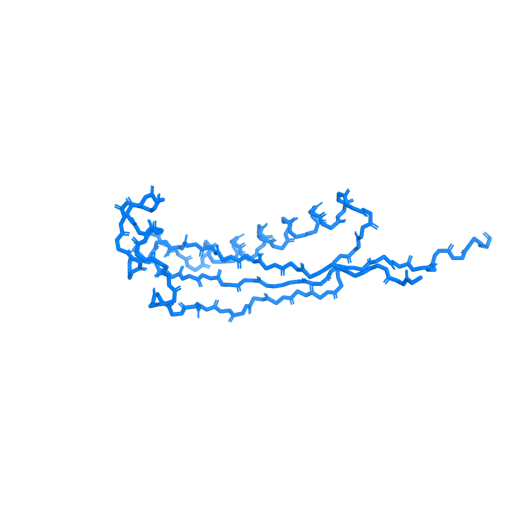-5.601 12.076 11.200 1.00 88.12 69 LYS A N 1
ATOM 544 C CA . LYS A 1 69 ? -6.467 12.624 12.261 1.00 88.12 69 LYS A CA 1
ATOM 545 C C . LYS A 1 69 ? -7.238 11.537 13.028 1.00 88.12 69 LYS A C 1
ATOM 547 O O . LYS A 1 69 ? -8.305 11.811 13.576 1.00 88.12 69 LYS A O 1
ATOM 552 N N . ARG A 1 70 ? -6.691 10.319 13.069 1.00 90.00 70 ARG A N 1
ATOM 553 C CA . ARG A 1 70 ? -7.228 9.121 13.728 1.00 90.00 70 ARG A CA 1
ATOM 554 C C . ARG A 1 70 ? -6.067 8.208 14.169 1.00 90.00 70 ARG A C 1
ATOM 556 O O . ARG A 1 70 ? -4.994 8.299 13.564 1.00 90.00 70 ARG A O 1
ATOM 563 N N . PRO A 1 71 ? -6.251 7.361 15.199 1.00 90.31 71 PRO A N 1
ATOM 564 C CA . PRO A 1 71 ? -5.265 6.351 15.597 1.00 90.31 71 PRO A CA 1
ATOM 565 C C . PRO A 1 71 ? -4.880 5.413 14.446 1.00 90.31 71 PRO A C 1
ATOM 567 O O . PRO A 1 71 ? -5.746 5.003 13.673 1.00 90.31 71 PRO A O 1
ATOM 570 N N . ALA A 1 72 ? -3.611 5.006 14.352 1.00 89.50 72 ALA A N 1
ATOM 571 C CA . ALA A 1 72 ? -3.159 4.053 13.334 1.00 89.50 72 ALA A CA 1
ATOM 572 C C . ALA A 1 72 ? -3.830 2.680 13.476 1.00 89.50 72 ALA A C 1
ATOM 574 O O . ALA A 1 72 ? -4.003 1.978 12.484 1.00 89.50 72 ALA A O 1
ATOM 575 N N . THR A 1 73 ? -4.249 2.321 14.691 1.00 91.75 73 THR A N 1
ATOM 576 C CA . THR A 1 73 ? -4.959 1.071 14.999 1.00 91.75 73 THR A CA 1
ATOM 577 C C . THR A 1 73 ? -6.351 0.979 14.379 1.00 91.75 73 THR A C 1
ATOM 579 O O . THR A 1 73 ? -6.906 -0.113 14.319 1.00 91.75 73 THR A O 1
ATOM 582 N N . ASP A 1 74 ? -6.916 2.094 13.911 1.00 93.25 74 ASP A N 1
ATOM 583 C CA . ASP A 1 74 ? -8.213 2.104 13.221 1.00 93.25 74 ASP A CA 1
ATOM 584 C C . ASP A 1 74 ? -8.092 1.633 11.760 1.00 93.25 74 ASP A C 1
ATOM 586 O O . ASP A 1 74 ? -9.099 1.426 11.072 1.00 93.25 74 ASP A O 1
ATOM 590 N N . TYR A 1 75 ? -6.857 1.469 11.278 1.00 92.31 75 TYR A N 1
ATOM 591 C CA . TYR A 1 75 ? -6.547 1.138 9.899 1.00 92.31 75 TYR A CA 1
ATOM 592 C C . TYR A 1 75 ? -5.810 -0.192 9.793 1.00 92.31 75 TYR A C 1
ATOM 594 O O . TYR A 1 75 ? -4.937 -0.528 10.592 1.00 92.31 75 TYR A O 1
ATOM 602 N N . ARG A 1 76 ? -6.116 -0.909 8.718 1.00 92.62 76 ARG A N 1
ATOM 603 C CA . ARG A 1 76 ? -5.262 -1.947 8.159 1.00 92.62 76 ARG A CA 1
ATOM 604 C C . ARG A 1 76 ? -4.316 -1.291 7.159 1.00 92.62 76 ARG A C 1
ATOM 606 O O . ARG A 1 76 ? -4.758 -0.559 6.275 1.00 92.62 76 ARG A O 1
ATOM 613 N N . TRP A 1 77 ? -3.021 -1.531 7.307 1.00 93.31 77 TRP A N 1
ATOM 614 C CA . TRP A 1 77 ? -1.981 -0.853 6.534 1.00 93.31 77 TRP A CA 1
ATOM 615 C C . TRP A 1 77 ? -1.474 -1.757 5.421 1.00 93.31 77 TRP A C 1
ATOM 617 O O . TRP A 1 77 ? -0.474 -2.452 5.587 1.00 93.31 77 TRP A O 1
ATOM 627 N N . ARG A 1 78 ? -2.179 -1.780 4.289 1.00 95.06 78 ARG A N 1
ATOM 628 C CA . ARG A 1 78 ? -1.871 -2.716 3.205 1.00 95.06 78 ARG A CA 1
ATOM 629 C C . ARG A 1 78 ? -0.630 -2.268 2.440 1.00 95.06 78 ARG A C 1
ATOM 631 O O . ARG A 1 78 ? -0.607 -1.162 1.896 1.00 95.06 78 ARG A O 1
ATOM 638 N N . MET A 1 79 ? 0.402 -3.104 2.410 1.00 96.44 79 MET A N 1
ATOM 639 C CA . MET A 1 79 ? 1.676 -2.805 1.763 1.00 96.44 79 MET A CA 1
ATOM 640 C C . MET A 1 79 ? 1.781 -3.484 0.405 1.00 96.44 79 MET A C 1
ATOM 642 O O . MET A 1 79 ? 1.533 -4.679 0.265 1.00 96.44 79 MET A O 1
ATOM 646 N N . PHE A 1 80 ? 2.258 -2.725 -0.575 1.00 97.81 80 PHE A N 1
ATOM 647 C CA . PHE A 1 80 ? 2.508 -3.221 -1.917 1.00 97.81 80 PHE A CA 1
ATOM 648 C C . PHE A 1 80 ? 3.907 -2.849 -2.382 1.00 97.81 80 PHE A C 1
ATOM 650 O O . PHE A 1 80 ? 4.417 -1.762 -2.080 1.00 97.81 80 PHE A O 1
ATOM 657 N N . THR A 1 81 ? 4.509 -3.744 -3.154 1.00 98.12 81 THR A N 1
ATOM 658 C CA . THR A 1 81 ? 5.804 -3.525 -3.792 1.00 98.12 81 THR A CA 1
ATOM 659 C C . THR A 1 81 ? 5.764 -3.942 -5.252 1.00 98.12 81 THR A C 1
ATOM 661 O O . THR A 1 81 ? 4.924 -4.733 -5.688 1.00 98.12 81 THR A O 1
ATOM 664 N N . GLY A 1 82 ? 6.686 -3.390 -6.029 1.00 97.81 82 GLY A N 1
ATOM 665 C CA . GLY A 1 82 ? 6.830 -3.736 -7.427 1.00 97.81 82 GLY A CA 1
ATOM 666 C C . GLY A 1 82 ? 8.163 -3.281 -7.984 1.00 97.81 82 GLY A C 1
ATOM 667 O O . GLY A 1 82 ? 8.762 -2.316 -7.506 1.00 97.81 82 GLY A O 1
ATOM 668 N N . THR A 1 83 ? 8.600 -3.982 -9.019 1.00 97.81 83 THR A N 1
ATOM 669 C CA . THR A 1 83 ? 9.853 -3.715 -9.721 1.00 97.81 83 THR A CA 1
ATOM 670 C C . THR A 1 83 ? 9.518 -3.424 -11.170 1.00 97.81 83 THR A C 1
ATOM 672 O O . THR A 1 83 ? 8.875 -4.242 -11.834 1.00 97.81 83 THR A O 1
ATOM 675 N N . ALA A 1 84 ? 9.947 -2.270 -11.672 1.00 96.94 84 ALA A N 1
ATOM 676 C CA . ALA A 1 84 ? 9.818 -1.902 -13.072 1.00 96.94 84 ALA A CA 1
ATOM 677 C C . ALA A 1 84 ? 11.186 -1.885 -13.747 1.00 96.94 84 ALA A C 1
ATOM 679 O O . ALA A 1 84 ? 12.169 -1.417 -13.171 1.00 96.94 84 ALA A O 1
ATOM 680 N N . THR A 1 85 ? 11.262 -2.383 -14.978 1.00 95.38 85 THR A N 1
ATOM 681 C CA . THR A 1 85 ? 12.520 -2.454 -15.725 1.00 95.38 85 THR A CA 1
ATOM 682 C C . THR A 1 85 ? 12.369 -1.908 -17.136 1.00 95.38 85 THR A C 1
ATOM 684 O O . THR A 1 85 ? 11.299 -1.964 -17.748 1.00 95.38 85 THR A O 1
ATOM 687 N N . ARG A 1 86 ? 13.467 -1.373 -17.674 1.00 93.06 86 ARG A N 1
ATOM 688 C CA . ARG A 1 86 ? 13.592 -1.068 -19.098 1.00 93.06 86 ARG A CA 1
ATOM 689 C C . ARG A 1 86 ? 14.062 -2.317 -19.831 1.00 93.06 86 ARG A C 1
ATOM 691 O O . ARG A 1 86 ? 15.212 -2.730 -19.671 1.00 93.06 86 ARG A O 1
ATOM 698 N N . LEU A 1 87 ? 13.202 -2.884 -20.673 1.00 74.50 87 LEU A N 1
ATOM 699 C CA . LEU A 1 87 ? 13.596 -3.952 -21.587 1.00 74.50 87 LEU A CA 1
ATOM 700 C C . LEU A 1 87 ? 14.602 -3.386 -22.599 1.00 74.50 87 LEU A C 1
ATOM 702 O O . LEU A 1 87 ? 14.281 -2.498 -23.383 1.00 74.50 87 LEU A O 1
ATOM 706 N N . VAL A 1 88 ? 15.844 -3.872 -22.555 1.00 68.00 88 VAL A N 1
ATOM 707 C CA . VAL A 1 88 ? 16.938 -3.387 -23.420 1.00 68.00 88 VAL A CA 1
ATOM 708 C C . VAL A 1 88 ? 16.826 -3.939 -24.852 1.00 68.00 88 VAL A C 1
ATOM 710 O O . VAL A 1 88 ? 17.480 -3.428 -25.753 1.00 68.00 88 VAL A O 1
ATOM 713 N N . ASN A 1 89 ? 15.943 -4.912 -25.098 1.00 58.75 89 ASN A N 1
ATOM 714 C CA . ASN A 1 89 ? 15.815 -5.579 -26.391 1.00 58.75 89 ASN A CA 1
ATOM 715 C C . ASN A 1 89 ? 14.421 -5.377 -27.001 1.00 58.75 89 ASN A C 1
ATOM 717 O O . ASN A 1 89 ? 13.564 -6.251 -26.915 1.00 58.75 89 ASN A O 1
ATOM 721 N N . ALA A 1 90 ? 14.226 -4.248 -27.676 1.00 52.06 90 ALA A N 1
ATOM 722 C CA . ALA A 1 90 ? 13.498 -4.262 -28.938 1.00 52.06 90 ALA A CA 1
ATOM 723 C C . ALA A 1 90 ? 14.570 -4.228 -30.030 1.00 52.06 90 ALA A C 1
ATOM 725 O O . ALA A 1 90 ? 14.937 -3.164 -30.527 1.00 52.06 90 ALA A O 1
ATOM 726 N N . SER A 1 91 ? 15.169 -5.390 -30.308 1.00 47.00 91 SER A N 1
ATOM 727 C CA . SER A 1 91 ? 15.965 -5.550 -31.520 1.00 47.00 91 SER A CA 1
ATOM 728 C C . SER A 1 91 ? 15.046 -5.226 -32.691 1.00 47.00 91 SER A C 1
ATOM 730 O O . SER A 1 91 ? 13.999 -5.848 -32.850 1.00 47.00 91 SER A O 1
ATOM 732 N N . ILE A 1 92 ? 15.409 -4.186 -33.430 1.00 48.59 92 ILE A N 1
ATOM 733 C CA . ILE A 1 92 ? 14.836 -3.862 -34.728 1.00 48.59 92 ILE A CA 1
ATOM 734 C C . ILE A 1 92 ? 15.268 -5.004 -35.654 1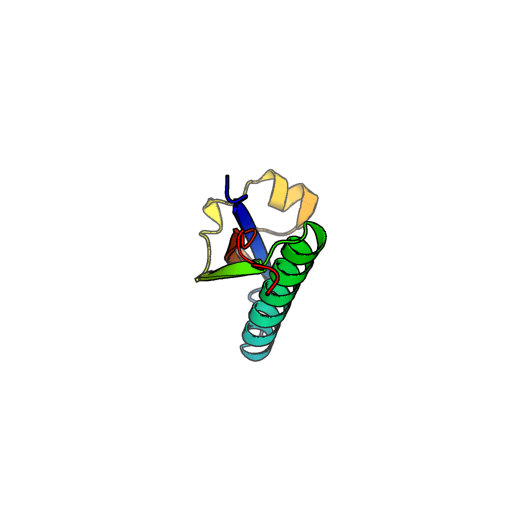.00 48.59 92 ILE A C 1
ATOM 736 O O . ILE A 1 92 ? 16.457 -5.100 -35.956 1.00 48.59 92 ILE A O 1
ATOM 740 N N . ASP A 1 93 ? 14.329 -5.874 -36.026 1.00 42.16 93 ASP A N 1
ATOM 741 C CA . ASP A 1 93 ? 14.408 -6.664 -37.262 1.00 42.16 93 ASP A CA 1
ATOM 742 C C . ASP A 1 93 ? 13.735 -5.878 -38.397 1.00 42.16 93 ASP A C 1
ATOM 744 O O . ASP A 1 93 ? 12.669 -5.264 -38.141 1.00 42.16 93 ASP A O 1
#

Sequence (93 aa):
MAYTREMKTVVPVLITEHTPADDETLVWLVRESFEREAAGEHLTLTEWCDCGDLDPAEVSPQTEREVLKRPATDYRWRMFTGTATRLVNASID

pLDDT: mean 89.49, std 11.73, range [42.16, 98.12]

Nearest PDB structures (foldseek):
  2wb1-assembly2_T  TM=4.446E-01  e=3.189E-01  Saccharolobus shibatae
  2b8p-assembly1_A  TM=4.398E-01  e=3.410E+00  Mimivirus
  4ym7-assembly5_EG  TM=3.579E-01  e=3.629E+00  Saccharomyces cerevisiae
  6tps-assembly1_G  TM=3.356E-01  e=7.670E+00  Saccharomyces cerevisiae